Protein AF-A0A6V7WCT5-F1 (afdb_monomer_lite)

Secondary structure (DSSP, 8-state):
-------------------------GGG-----------------TT----------SS---HHHHHHTS-SSPPPPPTTGGGSTT--SSPPPPGGGSPPPHHHHHHH-

pLDDT: mean 70.69, std 20.99, range [35.72, 96.62]

Radius of gyration: 31.69 Å; chains: 1; bounding box: 78×78×63 Å

Sequence (109 aa):
MAAISSSNNNSGSNIVQQVSTNFNPSWMQQTMPSTRSVLSNQQKPVNAEEPCDPIFAKHSYGREDLLAMRGKDGVKPPSGIEKCPFFVESSLTPVVLLPLTEIEMVLFS

Structure (mmCIF, N/CA/C/O backbone):
data_AF-A0A6V7WCT5-F1
#
_entry.id   AF-A0A6V7WCT5-F1
#
loop_
_atom_site.group_PDB
_atom_site.id
_atom_site.type_symbol
_atom_site.label_atom_id
_atom_site.label_alt_id
_atom_site.label_comp_id
_atom_site.label_asym_id
_atom_site.label_entity_id
_atom_site.label_seq_id
_atom_site.pdbx_PDB_ins_code
_atom_site.Cartn_x
_atom_site.Cartn_y
_atom_site.Cartn_z
_atom_site.occupancy
_atom_site.B_iso_or_equiv
_atom_site.auth_seq_id
_atom_site.auth_comp_id
_atom_site.auth_asym_id
_atom_site.auth_atom_id
_atom_site.pdbx_PDB_model_num
ATOM 1 N N . MET A 1 1 ? -37.310 58.866 -44.818 1.00 36.66 1 MET A N 1
ATOM 2 C CA . MET A 1 1 ? -36.461 59.667 -43.908 1.00 36.66 1 MET A CA 1
ATOM 3 C C . MET A 1 1 ? -35.202 58.863 -43.614 1.00 36.66 1 MET A C 1
ATOM 5 O O . MET A 1 1 ? -35.319 57.665 -43.405 1.00 36.66 1 MET A O 1
ATOM 9 N N . ALA A 1 2 ? -34.032 59.490 -43.739 1.00 40.22 2 ALA A N 1
ATOM 10 C CA . ALA A 1 2 ? -32.704 58.868 -43.704 1.00 40.22 2 ALA A CA 1
ATOM 11 C C . ALA A 1 2 ? -32.254 58.438 -42.291 1.00 40.22 2 ALA A C 1
ATOM 13 O O . ALA A 1 2 ? -32.668 59.082 -41.332 1.00 40.22 2 ALA A O 1
ATOM 14 N N . ALA A 1 3 ? -31.352 57.445 -42.177 1.00 40.22 3 ALA A N 1
ATOM 15 C CA . ALA A 1 3 ? -29.960 57.676 -41.740 1.00 40.22 3 ALA A CA 1
ATOM 16 C C . ALA A 1 3 ? -29.105 56.390 -41.542 1.00 40.22 3 ALA A C 1
ATOM 18 O O . ALA A 1 3 ? -29.441 55.529 -40.742 1.00 40.22 3 ALA A O 1
ATOM 19 N N . ILE A 1 4 ? -27.978 56.349 -42.271 1.00 40.47 4 ILE A N 1
ATOM 20 C CA . ILE A 1 4 ? -26.570 56.180 -41.833 1.00 40.47 4 ILE A CA 1
ATOM 21 C C . ILE A 1 4 ? -26.109 54.904 -41.074 1.00 40.47 4 ILE A C 1
ATOM 23 O O . ILE A 1 4 ? -26.486 54.647 -39.940 1.00 40.47 4 ILE A O 1
ATOM 27 N N . SER A 1 5 ? -25.158 54.222 -41.735 1.00 43.47 5 SER A N 1
ATOM 28 C CA . SER A 1 5 ? -23.965 53.462 -41.300 1.00 43.47 5 SER A CA 1
ATOM 29 C C . SER A 1 5 ? -23.891 52.759 -39.943 1.00 43.47 5 SER A C 1
ATOM 31 O O . SER A 1 5 ? -23.981 53.383 -38.893 1.00 43.47 5 SER A O 1
ATOM 33 N N . SER A 1 6 ? -23.365 51.530 -39.983 1.00 38.81 6 SER A N 1
ATOM 34 C CA . SER A 1 6 ? -22.067 51.228 -39.353 1.00 38.81 6 SER A CA 1
ATOM 35 C C . SER A 1 6 ? -21.442 49.971 -39.955 1.00 38.81 6 SER A C 1
ATOM 37 O O . SER A 1 6 ? -22.003 48.880 -39.885 1.00 38.81 6 SER A O 1
ATOM 39 N N . SER A 1 7 ? -20.256 50.148 -40.539 1.00 47.00 7 SER A N 1
ATOM 40 C CA . SER A 1 7 ? -19.278 49.083 -40.737 1.00 47.00 7 SER A CA 1
ATOM 41 C C . SER A 1 7 ? -19.006 48.395 -39.406 1.00 47.00 7 SER A C 1
ATOM 43 O O . SER A 1 7 ? -18.702 49.071 -38.426 1.00 47.00 7 SER A O 1
ATOM 45 N N . ASN A 1 8 ? -19.013 47.067 -39.386 1.00 40.56 8 ASN A N 1
ATOM 46 C CA . ASN A 1 8 ? -18.220 46.350 -38.401 1.00 40.56 8 ASN A CA 1
ATOM 47 C C . ASN A 1 8 ? -17.642 45.091 -39.045 1.00 40.56 8 ASN A C 1
ATOM 49 O O . ASN A 1 8 ? -18.287 44.050 -39.144 1.00 40.56 8 ASN A O 1
ATOM 53 N N . ASN A 1 9 ? -16.412 45.240 -39.532 1.00 47.78 9 ASN A N 1
ATOM 54 C CA . ASN A 1 9 ? -15.535 44.122 -39.824 1.00 47.78 9 ASN A CA 1
ATOM 55 C C . ASN A 1 9 ? -15.211 43.462 -38.490 1.00 47.78 9 ASN A C 1
ATOM 57 O O . ASN A 1 9 ? -14.419 43.995 -37.718 1.00 47.78 9 ASN A O 1
ATOM 61 N N . ASN A 1 10 ? -15.803 42.306 -38.222 1.00 40.62 10 ASN A N 1
ATOM 62 C CA . ASN A 1 10 ? -15.293 41.438 -37.180 1.00 40.62 10 ASN A CA 1
ATOM 63 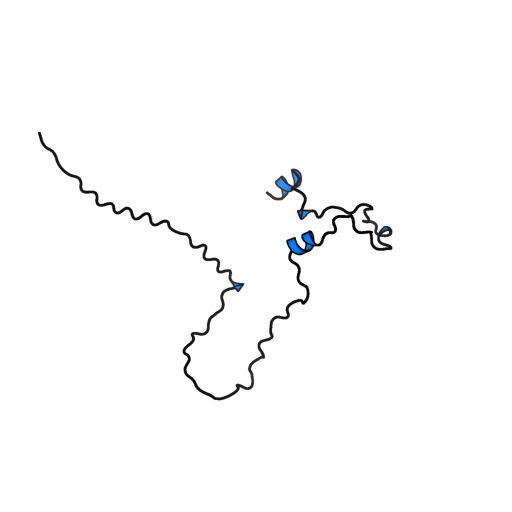C C . ASN A 1 10 ? -15.213 40.019 -37.730 1.00 40.62 10 ASN A C 1
ATOM 65 O O . ASN A 1 10 ? -16.085 39.180 -37.513 1.00 40.62 10 ASN A O 1
ATOM 69 N N . SER A 1 11 ? -14.124 39.768 -38.460 1.00 41.06 11 SER A N 1
ATOM 70 C CA . SER A 1 11 ? -13.528 38.437 -38.530 1.00 41.06 11 SER A CA 1
ATOM 71 C C . SER A 1 11 ? -13.069 38.075 -37.119 1.00 41.06 11 SER A C 1
ATOM 73 O O . SER A 1 11 ? -11.902 38.214 -36.765 1.00 41.06 11 SER A O 1
ATOM 75 N N . GLY A 1 12 ? -14.026 37.664 -36.290 1.00 35.72 12 GLY A N 1
ATOM 76 C CA . GLY A 1 12 ? -13.779 37.031 -35.008 1.00 35.72 12 GLY A CA 1
ATOM 77 C C . GLY A 1 12 ? -1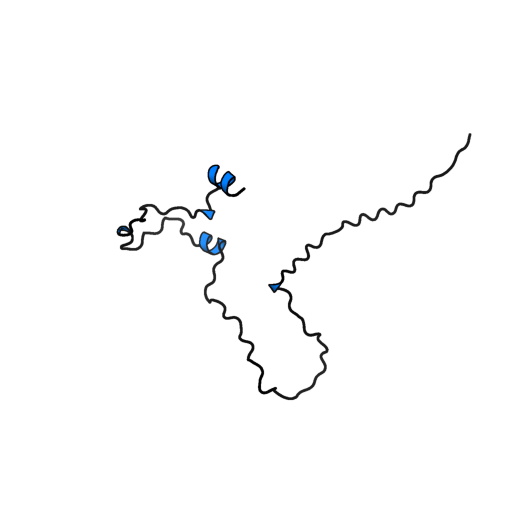3.264 35.628 -35.270 1.00 35.72 12 GLY A C 1
ATOM 78 O O . GLY A 1 12 ? -14.005 34.653 -35.172 1.00 35.72 12 GLY A O 1
ATOM 79 N N . SER A 1 13 ? -11.994 35.533 -35.655 1.00 42.44 13 SER A N 1
ATOM 80 C CA . SER A 1 13 ? -11.228 34.305 -35.531 1.00 42.44 13 SER A CA 1
ATOM 81 C C . SER A 1 13 ? -11.322 33.895 -34.066 1.00 42.44 13 SER A C 1
ATOM 83 O O . SER A 1 13 ? -10.698 34.515 -33.206 1.00 42.44 13 SER A O 1
ATOM 85 N N . ASN A 1 14 ? -12.142 32.886 -33.771 1.00 42.56 14 ASN A N 1
ATOM 86 C CA . ASN A 1 14 ? -12.081 32.172 -32.505 1.00 42.56 14 ASN A CA 1
ATOM 87 C C . ASN A 1 14 ? -10.709 31.497 -32.458 1.00 42.56 14 ASN A C 1
ATOM 89 O O . ASN A 1 14 ? -10.552 30.343 -32.852 1.00 42.56 14 ASN A O 1
ATOM 93 N N . ILE A 1 15 ? -9.692 32.239 -32.023 1.00 48.00 15 ILE A N 1
ATOM 94 C CA . ILE A 1 15 ? -8.450 31.653 -31.553 1.00 48.00 15 ILE A CA 1
ATOM 95 C C . ILE A 1 15 ? -8.838 31.012 -30.230 1.00 48.00 15 ILE A C 1
ATOM 97 O O . ILE A 1 15 ? -8.816 31.638 -29.173 1.00 48.00 15 ILE A O 1
ATOM 101 N N . VAL A 1 16 ? -9.266 29.753 -30.313 1.00 45.47 16 VAL A N 1
ATOM 102 C CA . VAL A 1 16 ? -9.144 28.830 -29.195 1.00 45.47 16 VAL A CA 1
ATOM 103 C C . VAL A 1 16 ? -7.668 28.884 -28.846 1.00 45.47 16 VAL A C 1
ATOM 105 O O . VAL A 1 16 ? -6.829 28.346 -29.568 1.00 45.47 16 VAL A O 1
ATOM 108 N N . GLN A 1 17 ? -7.341 29.620 -27.790 1.00 49.34 17 GLN A N 1
ATOM 109 C CA . GLN A 1 17 ? -6.033 29.573 -27.177 1.00 49.34 17 GLN A CA 1
ATOM 110 C C . GLN A 1 17 ? -5.937 28.168 -26.592 1.00 49.34 17 GLN A C 1
ATOM 112 O O . GLN A 1 17 ? -6.291 27.924 -25.442 1.00 49.34 17 GLN A O 1
ATOM 117 N N . GLN A 1 18 ? -5.562 27.207 -27.443 1.00 51.69 18 GLN A N 1
ATOM 118 C CA . GLN A 1 18 ? -5.078 25.920 -27.002 1.00 51.69 18 GLN A CA 1
ATOM 119 C C . GLN A 1 18 ? -3.867 26.264 -26.152 1.00 51.69 18 GLN A C 1
ATOM 121 O O . GLN A 1 18 ? -2.785 26.552 -26.662 1.00 51.69 18 GLN A O 1
ATOM 126 N N . VAL A 1 19 ? -4.083 26.314 -24.840 1.00 52.03 19 VAL A N 1
ATOM 127 C CA . VAL A 1 19 ? -3.021 26.144 -23.867 1.00 52.03 19 VAL A CA 1
ATOM 128 C C . VAL A 1 19 ? -2.463 24.770 -24.192 1.00 52.03 19 VAL A C 1
ATOM 130 O O . VAL A 1 19 ? -2.987 23.751 -23.748 1.00 52.03 19 VAL A O 1
ATOM 133 N N . SER A 1 20 ? -1.453 24.727 -25.062 1.00 58.44 20 SER A N 1
ATOM 134 C CA . SER A 1 20 ? -0.565 23.588 -25.097 1.00 58.44 20 SER A CA 1
ATOM 135 C C . SER A 1 20 ? 0.022 23.562 -23.698 1.00 58.44 20 SER A C 1
ATOM 137 O O . SER A 1 20 ? 0.784 24.444 -23.298 1.00 58.44 20 SER A O 1
ATOM 139 N N . THR A 1 21 ? -0.451 22.623 -22.884 1.00 60.09 21 THR A N 1
ATOM 140 C CA . THR A 1 21 ? 0.196 22.290 -21.629 1.00 60.09 21 THR A CA 1
ATOM 141 C C . THR A 1 21 ? 1.580 21.830 -22.038 1.00 60.09 21 THR A C 1
ATOM 143 O O . THR A 1 21 ? 1.782 20.713 -22.507 1.00 60.09 21 THR A O 1
ATOM 146 N N . ASN A 1 22 ? 2.517 22.775 -22.009 1.00 63.84 22 ASN A N 1
ATOM 147 C CA . ASN A 1 22 ? 3.898 22.564 -22.381 1.00 63.84 22 ASN A CA 1
ATOM 148 C C . ASN A 1 22 ? 4.478 21.697 -21.265 1.00 63.84 22 ASN A C 1
ATOM 150 O O . ASN A 1 22 ? 4.997 22.186 -20.264 1.00 63.84 22 ASN A O 1
ATOM 154 N N . PHE A 1 23 ? 4.221 20.395 -21.376 1.00 60.78 23 PHE A N 1
ATOM 155 C CA . PHE A 1 23 ? 4.601 19.380 -20.416 1.00 60.78 23 PHE A CA 1
ATOM 156 C C . PHE A 1 23 ? 6.087 19.131 -20.615 1.00 60.78 23 PHE A C 1
ATOM 158 O O . PHE A 1 23 ? 6.507 18.216 -21.317 1.00 60.78 23 PHE A O 1
ATOM 165 N N . ASN A 1 24 ? 6.878 20.042 -20.062 1.00 61.22 24 ASN A N 1
ATOM 166 C CA . ASN A 1 24 ? 8.320 20.039 -20.192 1.00 61.22 24 ASN A CA 1
ATOM 167 C C 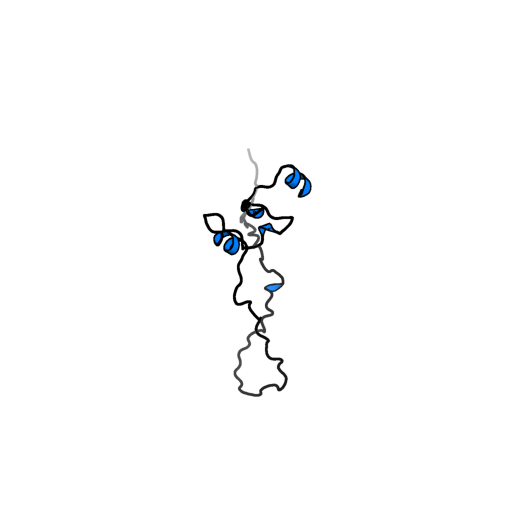. ASN A 1 24 ? 8.941 20.089 -18.794 1.00 61.22 24 ASN A C 1
A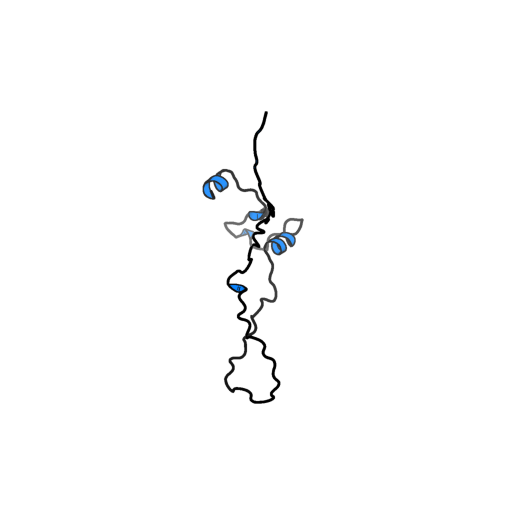TOM 169 O O . ASN A 1 24 ? 9.458 21.128 -18.371 1.00 61.22 24 ASN A O 1
ATOM 173 N N . PRO A 1 25 ? 8.795 19.003 -18.014 1.00 72.94 25 PRO A N 1
ATOM 174 C CA . PRO A 1 25 ? 9.379 18.955 -16.693 1.00 72.94 25 PRO A CA 1
ATOM 175 C C . PRO A 1 25 ? 10.904 18.993 -16.823 1.00 72.94 25 PRO A C 1
ATOM 177 O O . PRO A 1 25 ? 11.480 18.470 -17.775 1.00 72.94 25 PRO A O 1
ATOM 180 N N . SER A 1 26 ? 11.570 19.618 -15.859 1.00 65.69 26 SER A N 1
ATOM 181 C CA . SER A 1 26 ? 13.001 19.948 -15.908 1.00 65.69 26 SER A CA 1
ATOM 182 C C . SER A 1 26 ? 13.920 18.744 -16.158 1.00 65.69 26 SER A C 1
ATOM 184 O O . SER A 1 26 ? 15.029 18.918 -16.648 1.00 65.69 26 SER A O 1
ATOM 186 N N . TRP A 1 27 ? 13.458 17.523 -15.876 1.00 70.25 27 TRP A N 1
ATOM 187 C CA . TRP A 1 27 ? 14.186 16.274 -16.118 1.00 70.25 27 TRP A CA 1
ATOM 188 C C . TRP A 1 27 ? 14.118 15.763 -17.573 1.00 70.25 27 TRP A C 1
ATOM 190 O O . TRP A 1 27 ? 14.905 14.897 -17.941 1.00 70.25 27 TRP A O 1
ATOM 200 N N . MET A 1 28 ? 13.210 16.292 -18.406 1.00 67.38 28 MET A N 1
ATOM 201 C CA . MET A 1 28 ? 13.077 15.970 -19.839 1.00 67.38 28 MET A CA 1
ATOM 202 C C . MET A 1 28 ? 13.769 16.981 -20.763 1.00 67.38 28 MET A C 1
ATOM 204 O O . MET A 1 28 ? 13.770 16.790 -21.981 1.00 67.38 28 MET A O 1
ATOM 208 N N . GLN A 1 29 ? 14.378 18.038 -20.220 1.00 64.00 29 GLN A N 1
ATOM 209 C CA . GLN A 1 29 ? 15.140 18.998 -21.016 1.00 64.00 29 GLN A CA 1
ATOM 210 C C . GLN A 1 29 ? 16.476 18.380 -21.450 1.00 64.00 29 GLN A C 1
ATOM 212 O O . GLN A 1 29 ? 17.530 18.645 -20.880 1.00 64.00 29 GLN A O 1
ATOM 217 N N . GLN A 1 30 ? 16.429 17.525 -22.472 1.00 62.91 30 GLN A N 1
ATOM 218 C CA . GLN A 1 30 ? 17.618 17.069 -23.179 1.00 62.91 30 GLN A CA 1
ATOM 219 C C . GLN A 1 30 ? 18.194 18.256 -23.957 1.00 62.91 30 GLN A C 1
ATOM 221 O O . GLN A 1 30 ? 17.584 18.759 -24.903 1.00 62.91 30 GLN A O 1
ATOM 226 N N . THR A 1 31 ? 19.377 18.716 -23.561 1.00 58.75 31 THR A N 1
ATOM 227 C CA . THR A 1 31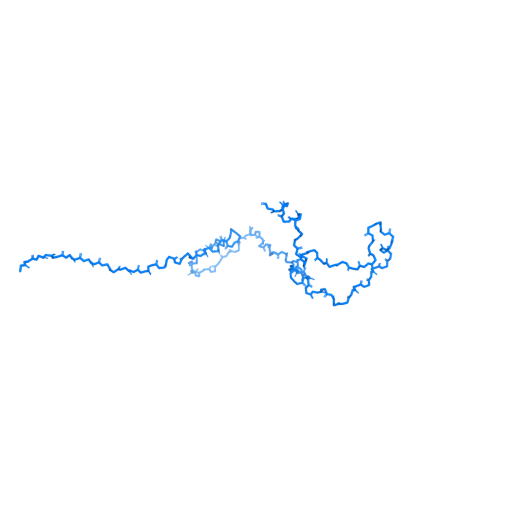 ? 20.186 19.658 -24.335 1.00 58.75 31 THR A CA 1
ATOM 228 C C . THR A 1 31 ? 20.682 18.948 -25.594 1.00 58.75 31 THR A C 1
ATOM 230 O O . THR A 1 31 ? 21.747 18.342 -25.615 1.00 58.75 31 THR A O 1
ATOM 233 N N . MET A 1 32 ? 19.880 18.975 -26.660 1.00 53.62 32 MET A N 1
ATOM 234 C CA . MET A 1 32 ? 20.283 18.444 -27.963 1.00 53.62 32 MET A CA 1
ATOM 235 C C . MET A 1 32 ? 21.568 19.154 -28.426 1.00 53.62 32 MET A C 1
ATOM 237 O O . MET A 1 32 ? 21.543 20.378 -28.596 1.00 53.62 32 MET A O 1
ATOM 241 N N . PRO A 1 33 ? 22.685 18.451 -28.687 1.00 47.91 33 PRO A N 1
ATOM 242 C CA . PRO A 1 33 ? 23.750 19.038 -29.475 1.00 47.91 33 PRO A CA 1
ATOM 243 C C . PRO A 1 33 ? 23.246 19.142 -30.918 1.00 47.91 33 PRO A C 1
ATOM 245 O O . PRO A 1 33 ? 22.845 18.158 -31.537 1.00 47.91 33 PRO A O 1
ATOM 248 N N . SER A 1 34 ? 23.225 20.370 -31.432 1.00 41.06 34 SER A N 1
ATOM 249 C CA . SER A 1 34 ? 22.843 20.710 -32.803 1.00 41.06 34 SER A CA 1
ATOM 250 C C . SER A 1 34 ? 23.550 19.802 -33.816 1.00 41.06 34 SER A C 1
ATOM 252 O O . SER A 1 34 ? 24.770 19.860 -33.986 1.00 41.06 34 SER A O 1
ATOM 254 N N . THR A 1 35 ? 22.791 18.943 -34.495 1.00 45.53 35 THR A N 1
ATOM 255 C CA . THR A 1 35 ? 23.303 18.064 -35.546 1.00 45.53 35 THR A CA 1
ATOM 256 C C . THR A 1 35 ? 23.656 18.884 -36.784 1.00 45.53 35 THR A C 1
ATOM 258 O O . THR A 1 35 ? 22.805 19.149 -37.633 1.00 45.53 35 THR A O 1
ATOM 261 N N . ARG A 1 36 ? 24.935 19.234 -36.937 1.00 43.81 36 ARG A N 1
ATOM 262 C CA . ARG A 1 36 ? 25.533 19.473 -38.255 1.00 43.81 36 ARG A CA 1
ATOM 263 C C . ARG A 1 36 ? 26.381 18.246 -38.589 1.00 43.81 36 ARG A C 1
ATOM 265 O O . ARG A 1 36 ? 27.544 18.164 -38.216 1.00 43.81 36 ARG A O 1
ATOM 272 N N . SER A 1 37 ? 25.758 17.258 -39.231 1.00 45.06 37 SER A N 1
ATOM 273 C CA . SER A 1 37 ? 26.450 16.064 -39.720 1.00 45.06 37 SER A CA 1
ATOM 274 C C . SER A 1 37 ? 27.360 16.459 -40.883 1.00 45.06 37 SER A C 1
ATOM 276 O O . SER A 1 37 ? 26.894 16.735 -41.987 1.00 45.06 37 SER A O 1
ATOM 278 N N . VAL A 1 38 ? 28.659 16.537 -40.609 1.00 42.41 38 VAL A N 1
ATOM 279 C CA . VAL A 1 38 ? 29.723 16.492 -41.611 1.00 42.41 38 VAL A CA 1
ATOM 280 C C . VAL A 1 38 ? 30.617 15.332 -41.201 1.00 42.41 38 VAL A C 1
ATOM 282 O O . VAL A 1 38 ? 31.102 15.288 -40.072 1.00 42.41 38 VAL A O 1
ATOM 285 N N . LEU A 1 39 ? 30.785 14.369 -42.106 1.00 46.62 39 LEU A N 1
ATOM 286 C CA . LEU A 1 39 ? 31.732 13.275 -41.948 1.00 46.62 39 LEU A CA 1
ATOM 287 C C . LEU A 1 39 ? 33.125 13.828 -41.625 1.00 46.62 39 LEU A C 1
ATOM 289 O O . LEU A 1 39 ? 33.679 14.587 -42.416 1.00 46.62 39 LEU A O 1
ATOM 293 N N . SER A 1 40 ? 33.747 13.318 -40.568 1.00 39.03 40 SER A N 1
ATOM 294 C CA . SER A 1 40 ? 35.191 13.095 -40.572 1.00 39.03 40 SER A CA 1
ATOM 295 C C . SER A 1 40 ? 35.571 12.072 -39.514 1.00 39.03 40 SER A C 1
ATOM 297 O O . SER A 1 40 ? 35.457 12.295 -38.312 1.00 39.03 40 SER A O 1
ATOM 299 N N . ASN A 1 41 ? 36.054 10.944 -40.013 1.00 44.84 41 ASN A N 1
ATOM 300 C CA . ASN A 1 41 ? 36.960 10.041 -39.329 1.00 44.84 41 ASN A CA 1
ATOM 301 C C . ASN A 1 41 ? 38.081 10.871 -38.663 1.00 44.84 41 ASN A C 1
ATOM 303 O O . ASN A 1 41 ? 38.774 11.571 -39.395 1.00 44.84 41 ASN A O 1
ATOM 307 N N . GLN A 1 42 ? 38.233 10.830 -37.332 1.00 46.53 42 GLN A N 1
ATOM 308 C CA . GLN A 1 42 ? 39.512 10.793 -36.596 1.00 46.53 42 GLN A CA 1
ATOM 309 C C . GLN A 1 42 ? 39.392 11.201 -35.113 1.00 46.53 42 GLN A C 1
ATOM 311 O O . GLN A 1 42 ? 38.755 12.184 -34.759 1.00 46.53 42 GLN A O 1
ATOM 316 N N . GLN A 1 43 ? 40.161 10.450 -34.313 1.00 41.59 43 GLN A N 1
ATOM 317 C CA . GLN A 1 43 ? 40.709 10.747 -32.984 1.00 41.59 43 GLN A CA 1
ATOM 318 C C . GLN A 1 43 ? 39.785 10.581 -31.768 1.00 41.59 43 GLN A C 1
ATOM 320 O O . GLN A 1 43 ? 39.005 11.445 -31.391 1.00 41.59 43 GLN A O 1
ATOM 325 N N . LYS A 1 44 ? 39.990 9.437 -31.098 1.00 44.84 44 LYS A N 1
ATOM 326 C CA . LYS A 1 44 ? 39.576 9.137 -29.724 1.00 44.84 44 LYS A CA 1
ATOM 327 C C . LYS A 1 44 ? 40.207 10.160 -28.762 1.00 44.84 44 LYS A C 1
ATOM 329 O O . LYS A 1 44 ? 41.432 10.134 -28.619 1.00 44.84 44 LYS A O 1
ATOM 334 N N . PRO A 1 45 ? 39.434 11.011 -28.067 1.00 44.34 45 PRO A N 1
ATOM 335 C CA . PRO A 1 45 ? 39.964 11.750 -26.934 1.00 44.34 45 PRO A CA 1
ATOM 336 C C . PRO A 1 45 ? 40.181 10.776 -25.768 1.00 44.34 45 PRO A C 1
ATOM 338 O O . PRO A 1 45 ? 39.254 10.149 -25.255 1.00 44.34 45 PRO A O 1
ATOM 341 N N . VAL A 1 46 ? 41.442 10.631 -25.363 1.00 53.72 46 VAL A N 1
ATOM 342 C CA . VAL A 1 46 ? 41.858 10.002 -24.103 1.00 53.72 46 VAL A CA 1
ATOM 343 C C . VAL A 1 46 ? 41.482 10.959 -22.972 1.00 53.72 46 VAL A C 1
ATOM 345 O O . VAL A 1 46 ? 42.333 11.724 -22.546 1.00 53.72 46 VAL A O 1
ATOM 348 N N . ASN A 1 47 ? 40.194 11.014 -22.615 1.00 53.31 47 ASN A N 1
ATOM 349 C CA . ASN A 1 47 ? 39.627 11.250 -21.270 1.00 53.31 47 ASN A CA 1
ATOM 350 C C . ASN A 1 47 ? 38.099 11.482 -21.336 1.00 53.31 47 ASN A C 1
ATOM 352 O O . ASN A 1 47 ? 37.565 12.392 -20.705 1.00 53.31 47 ASN A O 1
ATOM 356 N N . ALA A 1 48 ? 37.376 10.715 -22.156 1.00 55.22 48 ALA A N 1
ATOM 357 C CA . ALA A 1 48 ? 35.926 10.676 -22.016 1.00 55.22 48 ALA A CA 1
ATOM 358 C C . ALA A 1 48 ? 35.633 9.810 -20.790 1.00 55.22 48 ALA A C 1
ATOM 360 O O . ALA A 1 48 ? 35.871 8.603 -20.840 1.00 55.22 48 ALA A O 1
ATOM 361 N N . GLU A 1 49 ? 35.184 10.422 -19.692 1.00 63.56 49 GLU A N 1
ATOM 362 C CA . GLU A 1 49 ? 34.445 9.681 -18.674 1.00 63.56 49 GLU A CA 1
ATOM 363 C C . GLU A 1 49 ? 33.401 8.856 -19.425 1.00 63.56 49 GLU A C 1
ATOM 365 O O . GLU A 1 49 ? 32.616 9.416 -20.200 1.00 63.56 49 GLU A O 1
ATOM 370 N N . GLU A 1 50 ? 33.484 7.525 -19.323 1.00 65.69 50 GLU A N 1
ATOM 371 C CA . GLU A 1 50 ? 32.486 6.671 -19.956 1.00 65.69 50 GLU A CA 1
ATOM 372 C C . GLU A 1 50 ? 31.115 7.167 -19.498 1.00 65.69 50 GLU A C 1
ATOM 374 O O . GLU A 1 50 ? 30.934 7.391 -18.295 1.00 65.69 50 GLU A O 1
ATOM 379 N N . PRO A 1 51 ? 30.158 7.382 -20.418 1.00 63.00 51 PRO A N 1
ATOM 380 C CA . PRO A 1 51 ? 28.798 7.663 -20.008 1.00 63.00 51 PRO A CA 1
ATOM 381 C C . PRO A 1 51 ? 28.350 6.475 -19.158 1.00 63.00 51 PRO A C 1
ATOM 383 O O . PRO A 1 51 ? 28.162 5.371 -19.662 1.00 63.00 51 PRO A O 1
ATOM 386 N N . CYS A 1 52 ? 28.276 6.685 -17.844 1.00 67.56 52 CYS A N 1
ATOM 387 C CA . CYS A 1 52 ? 27.794 5.679 -16.920 1.00 67.56 52 CYS A CA 1
ATOM 388 C C . CYS A 1 52 ? 26.308 5.513 -17.227 1.00 67.56 52 CYS A C 1
ATOM 390 O O . CYS A 1 52 ? 25.501 6.385 -16.889 1.00 67.56 52 CYS A O 1
ATOM 392 N N . ASP A 1 53 ? 25.966 4.446 -17.949 1.00 67.38 53 ASP A N 1
ATOM 393 C CA . ASP A 1 53 ? 24.577 4.116 -18.228 1.00 67.38 53 ASP A CA 1
ATOM 394 C C . ASP A 1 53 ? 23.812 4.069 -16.897 1.00 67.38 53 ASP A C 1
ATOM 396 O O . ASP A 1 53 ? 24.311 3.498 -15.917 1.00 67.38 53 ASP A O 1
ATOM 400 N N . PRO A 1 54 ? 22.612 4.670 -16.813 1.00 75.75 54 PRO A N 1
ATOM 401 C CA . PRO A 1 54 ? 21.833 4.638 -15.589 1.00 75.75 54 PRO A CA 1
ATOM 402 C C . PRO A 1 54 ? 21.648 3.193 -15.126 1.00 75.75 54 PRO A C 1
ATOM 404 O O . PRO A 1 54 ? 21.162 2.339 -15.871 1.00 75.75 54 PRO A O 1
ATOM 407 N N . ILE A 1 55 ? 22.024 2.913 -13.880 1.00 79.56 55 ILE A N 1
ATOM 408 C CA . ILE A 1 55 ? 21.821 1.592 -13.290 1.00 79.56 55 ILE A CA 1
ATOM 409 C C . ILE A 1 55 ? 20.325 1.441 -13.021 1.00 79.56 55 ILE A C 1
ATOM 411 O O . ILE A 1 55 ? 19.806 1.892 -11.999 1.00 79.56 55 ILE A O 1
ATOM 415 N N . PHE A 1 56 ? 19.613 0.815 -13.953 1.00 80.56 56 PHE A N 1
ATOM 416 C CA . PHE A 1 56 ? 18.210 0.486 -13.754 1.00 80.56 56 PHE A CA 1
ATOM 417 C C . PHE A 1 56 ? 18.088 -0.659 -12.750 1.00 80.56 56 PHE A C 1
ATOM 419 O O . PHE A 1 56 ? 18.700 -1.720 -12.897 1.00 80.56 56 PHE A O 1
ATOM 426 N N . ALA A 1 57 ? 17.257 -0.464 -11.727 1.00 84.38 57 ALA A N 1
ATOM 427 C CA . ALA A 1 57 ? 16.862 -1.558 -10.859 1.00 84.38 57 ALA A CA 1
ATOM 428 C C . ALA A 1 57 ? 16.130 -2.616 -11.699 1.00 84.38 57 ALA A C 1
ATOM 430 O O . ALA A 1 57 ? 15.104 -2.333 -12.320 1.00 84.38 57 ALA A O 1
ATOM 431 N N . LYS A 1 58 ? 16.655 -3.848 -11.699 1.00 88.06 58 LYS A N 1
ATOM 432 C CA . LYS A 1 58 ? 16.124 -4.970 -12.493 1.00 88.06 58 LYS A CA 1
ATOM 433 C C . LYS A 1 58 ? 14.640 -5.252 -12.227 1.00 88.06 58 LYS A C 1
ATOM 435 O O . LYS A 1 58 ? 13.938 -5.712 -13.120 1.00 88.06 58 LYS A O 1
ATOM 440 N N . HIS A 1 59 ? 14.174 -4.986 -11.009 1.00 90.19 59 HIS A N 1
ATOM 441 C CA . HIS A 1 59 ? 12.779 -5.158 -10.617 1.00 90.19 59 HIS A CA 1
ATOM 442 C C . HIS A 1 59 ? 12.274 -3.837 -10.042 1.00 90.19 59 HIS A C 1
ATOM 444 O O . HIS A 1 59 ? 12.672 -3.444 -8.947 1.00 90.19 59 HIS A O 1
ATOM 450 N N . SER A 1 60 ? 11.422 -3.160 -10.806 1.00 92.06 60 SER A N 1
ATOM 451 C CA . SER A 1 60 ? 10.798 -1.893 -10.436 1.00 92.06 60 SER A CA 1
ATOM 452 C C . SER A 1 60 ? 9.296 -2.037 -10.633 1.00 92.06 60 SER A C 1
ATOM 454 O O . SER A 1 60 ? 8.867 -2.456 -11.705 1.00 92.06 60 SER A O 1
ATOM 456 N N . TYR A 1 61 ? 8.514 -1.717 -9.605 1.00 94.06 61 TYR A N 1
ATOM 457 C CA . TYR A 1 61 ? 7.059 -1.852 -9.628 1.00 94.06 61 TYR A CA 1
ATOM 458 C C . TYR A 1 61 ? 6.427 -0.528 -9.225 1.00 94.06 61 TYR A C 1
ATOM 460 O O . TYR A 1 61 ? 6.774 0.036 -8.183 1.00 94.06 61 TYR A O 1
ATOM 468 N N . GLY A 1 62 ? 5.514 -0.027 -10.056 1.00 95.06 62 GLY A N 1
ATOM 469 C CA . GLY A 1 62 ? 4.721 1.145 -9.724 1.00 95.06 62 GLY A CA 1
ATOM 470 C C . GLY A 1 62 ? 3.733 0.851 -8.597 1.00 95.06 62 GLY A C 1
ATOM 471 O O . GLY A 1 62 ? 3.495 -0.299 -8.221 1.00 95.06 62 GLY A O 1
ATOM 472 N N . ARG A 1 63 ? 3.105 1.906 -8.070 1.00 96.00 63 ARG A N 1
ATOM 473 C CA . ARG A 1 63 ? 2.079 1.768 -7.026 1.00 96.00 63 ARG A CA 1
ATOM 474 C C . ARG A 1 63 ? 0.951 0.824 -7.457 1.00 96.00 63 ARG A C 1
ATOM 476 O O . ARG A 1 63 ? 0.590 -0.063 -6.694 1.00 96.00 63 ARG A O 1
ATOM 483 N N . GLU A 1 64 ? 0.411 1.009 -8.659 1.00 96.00 64 GLU A N 1
ATOM 484 C CA . GLU A 1 64 ? -0.685 0.172 -9.164 1.00 96.00 64 GLU A CA 1
ATOM 485 C C . GLU A 1 64 ? -0.238 -1.268 -9.430 1.00 96.00 64 GLU A C 1
ATOM 487 O O . GLU A 1 64 ? -0.972 -2.197 -9.104 1.00 96.00 64 GLU A O 1
ATOM 492 N N . ASP A 1 65 ? 0.989 -1.474 -9.918 1.00 94.81 65 ASP A N 1
ATOM 493 C CA . ASP A 1 65 ? 1.538 -2.818 -10.133 1.00 94.81 65 ASP A CA 1
ATOM 494 C C . ASP A 1 65 ? 1.635 -3.592 -8.809 1.00 94.81 65 ASP A C 1
ATOM 496 O O . ASP A 1 65 ? 1.255 -4.760 -8.734 1.00 94.81 65 ASP A O 1
ATOM 500 N N . LEU A 1 66 ? 2.086 -2.929 -7.734 1.00 93.38 66 LEU A N 1
ATOM 501 C CA . LEU A 1 66 ? 2.135 -3.516 -6.391 1.00 93.38 66 LEU A CA 1
ATOM 502 C C . LEU A 1 66 ? 0.741 -3.895 -5.877 1.00 93.38 66 LEU A C 1
ATOM 504 O O . LEU A 1 66 ? 0.576 -4.956 -5.273 1.00 93.38 66 LEU A O 1
ATOM 508 N N . LEU A 1 67 ? -0.262 -3.049 -6.119 1.00 92.19 67 LEU A N 1
ATOM 509 C CA . LEU A 1 67 ? -1.641 -3.312 -5.704 1.00 92.19 67 LEU A CA 1
ATOM 510 C C . LEU A 1 67 ? -2.278 -4.442 -6.524 1.00 92.19 67 LEU A C 1
ATOM 512 O O . LEU A 1 67 ? -2.993 -5.267 -5.958 1.00 92.19 67 LEU A O 1
ATOM 516 N N . ALA A 1 68 ? -1.976 -4.530 -7.821 1.00 90.75 68 ALA A N 1
ATOM 517 C CA . ALA A 1 68 ? -2.455 -5.588 -8.707 1.00 90.75 68 ALA A CA 1
ATOM 518 C C . ALA A 1 68 ? -1.869 -6.968 -8.364 1.00 90.75 68 ALA A C 1
ATOM 520 O O . ALA A 1 68 ? -2.526 -7.987 -8.574 1.00 90.75 68 ALA A O 1
ATOM 521 N N . MET A 1 69 ? -0.658 -7.014 -7.797 1.00 90.44 69 MET A N 1
ATOM 522 C CA . MET A 1 69 ? -0.038 -8.252 -7.310 1.00 90.44 69 MET A CA 1
ATOM 523 C C . MET A 1 69 ? -0.647 -8.774 -6.001 1.00 90.44 69 MET A C 1
ATOM 525 O O . MET A 1 69 ? -0.314 -9.882 -5.572 1.00 90.44 69 MET A O 1
ATOM 529 N N . ARG A 1 70 ? -1.541 -8.018 -5.347 1.00 85.25 70 ARG A N 1
ATOM 530 C CA . ARG A 1 70 ? -2.232 -8.487 -4.143 1.00 85.25 70 ARG A CA 1
ATOM 531 C C . ARG A 1 70 ? -3.095 -9.703 -4.495 1.00 85.25 70 ARG A C 1
ATOM 533 O O . ARG A 1 70 ? -4.034 -9.608 -5.281 1.00 85.25 70 ARG A O 1
ATOM 540 N N . GLY A 1 71 ? -2.787 -10.848 -3.886 1.00 77.12 71 GLY A N 1
ATOM 541 C CA . GLY A 1 71 ? -3.610 -12.052 -4.000 1.00 77.12 71 GLY A CA 1
ATOM 542 C C . GLY A 1 71 ? -5.060 -11.789 -3.576 1.00 77.12 71 GLY A C 1
ATOM 543 O O . GLY A 1 71 ? -5.318 -10.968 -2.695 1.00 77.12 71 GLY A O 1
ATOM 544 N N . LYS A 1 72 ? -6.010 -12.477 -4.222 1.00 70.62 72 LYS A N 1
ATOM 545 C CA . LYS A 1 72 ? -7.451 -12.357 -3.924 1.00 70.62 72 LYS A CA 1
ATOM 546 C C . LYS A 1 72 ? -7.801 -12.857 -2.521 1.00 70.62 72 LYS A C 1
ATOM 548 O O . LYS A 1 72 ? -8.713 -12.323 -1.898 1.00 70.62 72 LYS A O 1
ATOM 553 N N . ASP A 1 73 ? -7.028 -13.818 -2.030 1.00 68.38 73 ASP A N 1
ATOM 554 C CA . ASP A 1 73 ? -7.195 -14.442 -0.726 1.00 68.38 73 ASP A CA 1
ATOM 555 C C . ASP A 1 73 ? -6.056 -14.001 0.199 1.00 68.38 73 ASP A C 1
ATOM 557 O O . ASP A 1 73 ? -4.911 -13.846 -0.239 1.00 68.38 73 ASP A O 1
ATOM 561 N N . GLY A 1 74 ? -6.383 -13.749 1.470 1.00 67.12 74 GLY A N 1
ATOM 562 C CA . GLY A 1 74 ? -5.435 -13.262 2.472 1.00 67.12 74 GLY A CA 1
ATOM 563 C C . GLY A 1 74 ? -4.141 -14.079 2.482 1.00 67.12 74 GLY A C 1
ATOM 564 O O . GLY A 1 74 ? -4.159 -15.310 2.496 1.00 67.12 74 GLY A O 1
ATOM 565 N N . VAL A 1 75 ? -3.002 -13.387 2.455 1.00 75.56 75 VAL A N 1
ATOM 566 C CA . VAL A 1 75 ? -1.689 -14.038 2.469 1.00 75.56 75 VAL A CA 1
ATOM 567 C C . VAL A 1 75 ? -1.471 -14.654 3.845 1.00 75.56 75 VAL A C 1
ATOM 569 O O . VAL A 1 75 ? -1.642 -13.981 4.863 1.00 75.56 75 VAL A O 1
ATOM 572 N N . LYS A 1 76 ? -1.078 -15.931 3.881 1.00 84.56 76 LYS A N 1
ATOM 573 C CA . LYS A 1 76 ? -0.713 -16.593 5.135 1.00 84.56 76 LYS A CA 1
ATOM 574 C C . LYS A 1 76 ? 0.406 -15.791 5.817 1.00 84.56 76 LYS A C 1
ATOM 576 O O . LYS A 1 76 ? 1.409 -15.505 5.155 1.00 84.56 76 LYS A O 1
ATOM 581 N N . PRO A 1 77 ? 0.271 -15.452 7.111 1.00 87.56 77 PRO A N 1
ATOM 582 C CA . PRO A 1 77 ? 1.312 -14.727 7.817 1.00 87.56 77 PRO A CA 1
ATOM 583 C C . PRO A 1 77 ? 2.640 -15.506 7.780 1.00 87.56 77 PRO A C 1
ATOM 585 O O . PRO A 1 77 ? 2.631 -16.740 7.884 1.00 87.56 77 PRO A O 1
ATOM 588 N N . PRO A 1 78 ? 3.785 -14.816 7.631 1.00 88.88 78 PRO A N 1
ATOM 589 C CA . PRO A 1 78 ? 5.094 -15.439 7.771 1.00 88.88 78 PRO A CA 1
ATOM 590 C C . PRO A 1 78 ? 5.258 -16.059 9.160 1.00 88.88 78 PRO A C 1
ATOM 592 O O . PRO A 1 78 ? 4.838 -15.474 10.154 1.00 88.88 78 PRO A O 1
ATOM 595 N N . SER A 1 79 ? 5.905 -17.220 9.247 1.00 91.56 79 SER A N 1
ATOM 596 C CA . SER A 1 79 ? 6.144 -17.889 10.530 1.00 91.56 79 SER A CA 1
ATOM 597 C C . SER A 1 79 ? 6.892 -16.982 11.514 1.00 91.56 79 SER A C 1
ATOM 599 O O . SER A 1 79 ? 7.913 -16.393 11.157 1.00 91.56 79 SER A O 1
ATOM 601 N N . GLY A 1 80 ? 6.434 -16.914 12.767 1.00 91.19 80 GLY A N 1
ATOM 602 C CA . GLY A 1 80 ? 7.082 -16.139 13.825 1.00 91.19 80 GLY A CA 1
ATOM 603 C C . GLY A 1 80 ? 6.641 -14.679 13.905 1.00 91.19 80 GLY A C 1
ATOM 604 O O . GLY A 1 80 ? 7.051 -13.990 14.842 1.00 91.19 80 GLY A O 1
ATOM 605 N N . ILE A 1 81 ? 5.803 -14.203 12.977 1.00 91.56 81 ILE A N 1
ATOM 606 C CA . ILE A 1 81 ? 5.286 -12.830 13.014 1.00 91.56 81 ILE A CA 1
ATOM 607 C C . ILE A 1 81 ? 4.347 -12.604 14.205 1.00 91.56 81 ILE A C 1
ATOM 609 O O . ILE A 1 81 ? 4.267 -11.489 14.704 1.00 91.56 81 ILE A O 1
ATOM 613 N N . GLU A 1 82 ? 3.731 -13.665 14.731 1.00 91.88 82 GLU A N 1
ATOM 614 C CA . GLU A 1 82 ? 2.900 -13.661 15.939 1.00 91.88 82 GLU A CA 1
ATOM 615 C C . GLU A 1 82 ? 3.636 -13.189 17.206 1.00 91.88 82 GLU A C 1
ATOM 617 O O . GLU A 1 82 ? 3.005 -12.813 18.189 1.00 91.88 82 GLU A O 1
ATOM 622 N N . LYS A 1 83 ? 4.975 -13.169 17.193 1.00 92.62 83 LYS A N 1
ATOM 623 C CA . LYS A 1 83 ? 5.789 -12.622 18.292 1.00 92.62 83 LYS A CA 1
ATOM 624 C C . LYS A 1 83 ? 5.953 -11.102 18.215 1.00 92.62 83 LYS A C 1
ATOM 626 O O . LYS A 1 83 ? 6.501 -10.503 19.138 1.00 92.62 83 LYS A O 1
ATOM 631 N N . CYS A 1 84 ? 5.538 -10.477 17.113 1.00 91.50 84 CYS A N 1
ATOM 632 C CA . CYS A 1 84 ? 5.596 -9.033 16.946 1.00 91.50 84 CYS A CA 1
ATOM 633 C C . CYS A 1 84 ? 4.506 -8.364 17.804 1.00 91.50 84 CYS A C 1
ATOM 635 O O . CYS A 1 84 ? 3.341 -8.736 17.686 1.00 91.50 84 CYS A O 1
ATOM 637 N N . PRO A 1 85 ? 4.826 -7.335 18.613 1.00 93.81 85 PRO A N 1
ATOM 638 C CA . PRO A 1 85 ? 3.828 -6.632 19.427 1.00 93.81 85 PRO A CA 1
ATOM 639 C C . PRO A 1 85 ? 2.783 -5.871 18.595 1.00 93.81 85 PRO A C 1
ATOM 641 O O . PRO A 1 85 ? 1.737 -5.501 19.115 1.00 93.81 85 PRO A O 1
ATOM 644 N N . PHE A 1 86 ? 3.059 -5.645 17.309 1.00 91.00 86 PHE A N 1
ATOM 645 C CA . PHE A 1 86 ? 2.147 -5.007 16.356 1.00 91.00 86 PHE A CA 1
ATOM 646 C C . PHE A 1 86 ? 1.457 -6.019 15.438 1.00 91.00 86 PHE A C 1
ATOM 648 O O . PHE A 1 86 ? 0.887 -5.636 14.418 1.00 91.00 86 PHE A O 1
ATOM 655 N N . PHE A 1 87 ? 1.568 -7.314 15.743 1.00 91.31 87 PHE A N 1
ATOM 656 C CA . PHE A 1 87 ? 0.925 -8.342 14.946 1.00 91.31 87 PHE A CA 1
ATOM 657 C C . PHE A 1 87 ? -0.593 -8.164 14.970 1.00 91.31 87 PHE A C 1
ATOM 659 O O . PHE A 1 87 ? -1.209 -8.032 16.027 1.00 91.31 87 PHE A O 1
ATOM 666 N N . VAL A 1 88 ? -1.184 -8.200 13.781 1.00 89.62 88 VAL A N 1
ATOM 667 C CA . VAL A 1 88 ? -2.628 -8.243 13.586 1.00 89.62 88 VAL A CA 1
ATOM 668 C C . VAL A 1 88 ? -2.937 -9.557 12.892 1.00 89.62 88 VAL A C 1
ATOM 670 O O . VAL A 1 88 ? -2.344 -9.877 11.863 1.00 89.62 88 VAL A O 1
ATOM 673 N N . GLU A 1 89 ? -3.859 -10.323 13.467 1.00 86.88 89 GLU A N 1
ATOM 674 C CA . GLU A 1 89 ? -4.169 -11.673 12.992 1.00 86.88 89 GLU A CA 1
ATOM 675 C C . GLU A 1 89 ? -4.836 -11.682 11.611 1.00 86.88 89 GLU A C 1
ATOM 677 O O . GLU A 1 89 ? -4.654 -12.611 10.825 1.00 86.88 89 GLU A O 1
ATOM 682 N N . SER A 1 90 ? -5.565 -10.615 11.284 1.00 86.38 90 SER A N 1
ATOM 683 C CA . SER A 1 90 ? -6.176 -10.432 9.970 1.00 86.38 90 SER A CA 1
ATOM 684 C C . SER A 1 90 ? -5.332 -9.525 9.077 1.00 86.38 90 SER A C 1
ATOM 686 O O . SER A 1 90 ? -4.803 -8.499 9.509 1.00 86.38 90 SER A O 1
ATOM 688 N N . SER A 1 91 ? -5.229 -9.885 7.794 1.00 86.25 91 SER A N 1
ATOM 689 C CA . SER A 1 91 ? -4.582 -9.022 6.809 1.00 86.25 91 SER A CA 1
ATOM 690 C C . SER A 1 91 ? -5.440 -7.784 6.562 1.00 86.25 91 SER A C 1
ATOM 692 O O . SER A 1 91 ? -6.587 -7.901 6.121 1.00 86.25 91 SER A O 1
ATOM 694 N N . LEU A 1 92 ? -4.873 -6.604 6.778 1.00 88.75 92 LEU A N 1
ATOM 695 C CA . LEU A 1 92 ? -5.553 -5.348 6.488 1.00 88.75 92 LEU A CA 1
ATOM 696 C C . LEU A 1 92 ? -5.491 -5.013 4.990 1.00 88.75 92 LEU A C 1
ATOM 698 O O . LEU A 1 92 ? -4.589 -5.429 4.255 1.00 88.75 92 LEU A O 1
ATOM 702 N N . THR A 1 93 ? -6.476 -4.252 4.523 1.00 89.81 93 THR A N 1
ATOM 703 C CA . THR A 1 93 ? -6.469 -3.683 3.172 1.00 89.81 93 THR A CA 1
ATOM 704 C C . THR A 1 93 ? -5.485 -2.508 3.125 1.00 89.81 93 THR A C 1
ATOM 706 O O . THR A 1 93 ? -5.475 -1.707 4.060 1.00 89.81 93 THR A O 1
ATOM 709 N N . PRO A 1 94 ? -4.663 -2.368 2.066 1.00 91.75 94 PRO A N 1
ATOM 710 C CA . PRO A 1 94 ? -3.797 -1.205 1.900 1.00 91.75 94 PRO A CA 1
ATOM 711 C C . PRO A 1 94 ? -4.577 0.106 2.034 1.00 91.75 94 PRO A C 1
ATOM 713 O O . PRO A 1 94 ? -5.584 0.290 1.353 1.00 91.75 94 PRO A O 1
ATOM 716 N N . VAL A 1 95 ? -4.084 1.029 2.868 1.00 93.44 95 VAL A N 1
ATOM 717 C CA . VAL A 1 95 ? -4.773 2.296 3.193 1.00 93.44 95 VAL A CA 1
ATOM 718 C C . VAL A 1 95 ? -5.125 3.117 1.956 1.00 93.44 95 VAL A C 1
ATOM 720 O O . VAL A 1 95 ? -6.147 3.780 1.909 1.00 93.44 95 VAL A O 1
ATOM 723 N N . VAL A 1 96 ? -4.322 3.007 0.902 1.00 94.06 96 VAL A N 1
ATOM 724 C CA . VAL A 1 96 ? -4.527 3.749 -0.342 1.00 94.06 96 VAL A CA 1
ATOM 725 C C . VAL A 1 96 ? -5.727 3.272 -1.170 1.00 94.06 96 VAL A C 1
ATOM 727 O O . VAL A 1 96 ? -6.063 3.888 -2.176 1.00 94.06 96 VAL A O 1
ATOM 730 N N . LEU A 1 97 ? -6.331 2.146 -0.785 1.00 92.81 97 LEU A N 1
ATOM 731 C CA . LEU A 1 97 ? -7.594 1.653 -1.333 1.00 92.81 97 LEU A CA 1
ATOM 732 C C . LEU A 1 97 ? -8.794 2.062 -0.470 1.00 92.81 97 LEU A C 1
ATOM 734 O O . LEU A 1 97 ? -9.931 1.772 -0.836 1.00 92.81 97 LEU A O 1
ATOM 738 N N . LEU A 1 98 ? -8.552 2.687 0.683 1.00 94.56 98 LEU A N 1
ATOM 739 C CA . LEU A 1 98 ? -9.592 3.168 1.575 1.00 94.56 98 LEU A CA 1
ATOM 740 C C . LEU A 1 98 ? -9.886 4.639 1.254 1.00 94.56 98 LE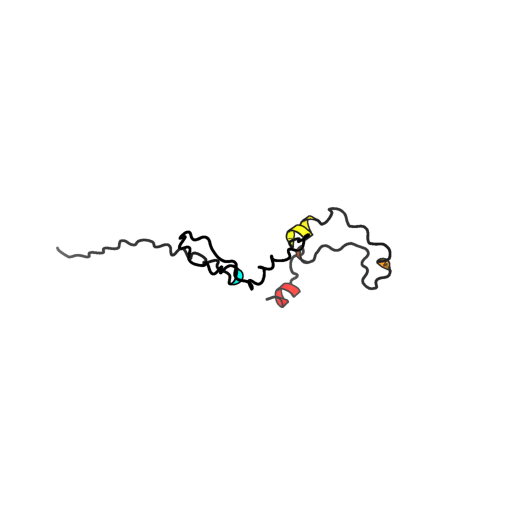U A C 1
ATOM 742 O O . LEU A 1 98 ? -8.954 5.412 1.014 1.00 94.56 98 LEU A O 1
ATOM 746 N N . PRO A 1 99 ? -11.166 5.044 1.228 1.00 95.31 99 PRO A N 1
ATOM 747 C CA . PRO A 1 99 ? -11.506 6.457 1.170 1.00 95.31 99 PRO A CA 1
ATOM 748 C C . PRO A 1 99 ? -11.032 7.154 2.449 1.00 95.31 99 PRO A C 1
ATOM 750 O O . PRO A 1 99 ? -11.001 6.541 3.518 1.00 95.31 99 PRO A O 1
ATOM 753 N N . LEU A 1 100 ? -10.701 8.442 2.338 1.00 95.50 100 LEU A N 1
ATOM 754 C CA . LEU A 1 100 ? -10.365 9.258 3.502 1.00 95.50 100 LEU A CA 1
ATOM 755 C C . LEU A 1 100 ? -11.558 9.336 4.454 1.00 95.50 100 LEU A C 1
ATOM 757 O O . LEU A 1 100 ? -12.704 9.507 4.034 1.00 95.50 100 LEU A O 1
ATOM 761 N N . THR A 1 101 ? -11.270 9.240 5.742 1.00 96.06 101 THR A N 1
ATOM 762 C CA . THR A 1 101 ? -12.239 9.491 6.806 1.00 96.06 101 THR A CA 1
ATOM 763 C C . THR A 1 101 ? -12.511 10.989 6.954 1.00 96.06 101 THR A C 1
ATOM 765 O O . THR A 1 101 ? -11.709 11.820 6.537 1.00 96.06 101 THR A O 1
ATOM 768 N N . GLU A 1 102 ? -13.621 11.362 7.594 1.00 95.88 102 GLU A N 1
ATOM 769 C CA . GLU A 1 102 ? -13.974 12.774 7.827 1.00 95.88 102 GLU A CA 1
ATOM 770 C C . GLU A 1 102 ? -12.865 13.545 8.562 1.00 95.88 102 GLU A C 1
ATOM 772 O O . GLU A 1 102 ? -12.548 14.681 8.215 1.00 95.88 102 GLU A O 1
ATOM 777 N N . ILE A 1 103 ? -12.231 12.904 9.548 1.00 96.62 103 ILE A N 1
ATOM 778 C CA . ILE A 1 103 ? -11.128 13.485 10.324 1.00 96.62 103 ILE A CA 1
ATOM 779 C C . ILE A 1 103 ? -9.905 13.707 9.429 1.00 96.62 103 ILE A C 1
ATOM 781 O O . ILE A 1 103 ? -9.298 14.775 9.470 1.00 96.62 103 ILE A O 1
ATOM 785 N N . GLU A 1 104 ? -9.557 12.719 8.603 1.00 96.25 104 GLU A N 1
ATOM 786 C CA . GLU A 1 104 ? -8.452 12.827 7.647 1.00 96.25 104 GLU A CA 1
ATOM 787 C C . GLU A 1 104 ? -8.727 13.893 6.587 1.00 96.25 104 GLU A C 1
ATOM 789 O O . GLU A 1 104 ? -7.825 14.645 6.237 1.00 96.25 104 GLU A O 1
ATOM 794 N N . MET A 1 105 ? -9.971 14.017 6.116 1.00 95.75 105 MET A N 1
ATOM 795 C CA . MET A 1 105 ? -10.354 15.070 5.179 1.00 95.75 105 MET A CA 1
ATOM 796 C C . MET A 1 105 ? -10.108 16.454 5.775 1.00 95.75 105 MET A C 1
ATOM 798 O O . MET A 1 105 ? -9.504 17.288 5.113 1.00 95.75 105 MET A O 1
ATOM 802 N N . VAL A 1 106 ? -10.515 16.693 7.025 1.00 95.25 106 VAL A N 1
ATOM 803 C CA . VAL A 1 106 ? -10.270 17.976 7.704 1.00 95.25 106 VAL A CA 1
ATOM 804 C C . VAL A 1 106 ? -8.776 18.208 7.944 1.00 95.25 106 VAL A C 1
ATOM 806 O O . VAL A 1 106 ? -8.314 19.337 7.827 1.00 95.25 106 VAL A O 1
ATOM 809 N N . LEU A 1 107 ? -8.014 17.158 8.260 1.00 96.38 107 LEU A N 1
ATOM 810 C CA . LEU A 1 107 ? -6.579 17.260 8.535 1.00 96.38 107 LEU A CA 1
ATOM 811 C C . LEU A 1 107 ? -5.733 17.509 7.276 1.00 96.38 107 LEU A C 1
ATOM 813 O O . LEU A 1 107 ? -4.682 18.139 7.367 1.00 96.38 107 LEU A O 1
ATOM 817 N N . PHE A 1 108 ? -6.156 16.980 6.128 1.00 91.12 108 PHE A N 1
ATOM 818 C CA . PHE A 1 108 ? -5.430 17.073 4.857 1.00 91.12 108 PHE A CA 1
ATOM 819 C C . PHE A 1 108 ? -5.922 18.206 3.941 1.00 91.12 108 PHE A C 1
ATOM 821 O O . PHE A 1 108 ? -5.402 18.342 2.832 1.00 91.12 108 PHE A O 1
ATOM 828 N N . SER A 1 109 ? -6.910 18.989 4.390 1.00 84.50 109 SER A N 1
ATOM 829 C CA . SER A 1 109 ? -7.382 20.223 3.739 1.00 84.50 109 SER A CA 1
ATOM 830 C C . SER A 1 109 ? -6.485 21.410 4.074 1.00 84.50 109 SER A C 1
ATOM 832 O O . SER A 1 109 ? -6.258 22.237 3.164 1.00 84.50 109 SER A O 1
#

Organism: Meloidogyne enterolobii (NCBI:txid390850)

Foldseek 3Di:
DDDDDDDDDDPPPPPPVPPPVPPCPPVNPDPDDDDPDDDDDDDDPVPDPPPPPPPDDPDDADPVRVVVPDDPDFDDDDPPCVVPPPDDPGDDDPCVPPDDDPVRVVVVD